Protein AF-A0A0D0CYK1-F1 (afdb_monomer_lite)

Organism: NCBI:txid930991

Radius of gyration: 15.21 Å; chains: 1; bounding box: 35×45×28 Å

Structure (mmCIF, N/CA/C/O backbone):
data_AF-A0A0D0CYK1-F1
#
_entry.id   AF-A0A0D0CYK1-F1
#
loop_
_atom_site.group_PDB
_atom_site.id
_atom_site.type_symbol
_atom_site.label_atom_id
_atom_site.label_alt_id
_atom_site.label_comp_id
_atom_site.label_asym_id
_atom_site.label_entity_id
_atom_site.label_seq_id
_atom_site.pdbx_PDB_ins_code
_atom_site.Cartn_x
_atom_site.Cartn_y
_atom_site.Cartn_z
_atom_site.occupancy
_atom_site.B_iso_or_equiv
_atom_site.auth_seq_id
_atom_site.auth_comp_id
_atom_site.auth_asym_id
_atom_site.auth_atom_id
_atom_site.pdbx_PDB_model_num
ATOM 1 N N . MET A 1 1 ? -25.911 34.204 6.596 1.00 42.41 1 MET A N 1
ATOM 2 C CA . MET A 1 1 ? -25.080 33.345 5.728 1.00 42.41 1 MET A CA 1
ATOM 3 C C . MET A 1 1 ? -23.767 33.108 6.454 1.00 42.41 1 MET A C 1
ATOM 5 O O . MET A 1 1 ? -22.940 34.006 6.504 1.00 42.41 1 MET A O 1
ATOM 9 N N . THR A 1 2 ? -23.640 31.978 7.147 1.00 38.66 2 THR A N 1
ATOM 10 C CA . THR A 1 2 ? -22.491 31.704 8.019 1.00 38.66 2 THR A CA 1
ATOM 11 C C . THR A 1 2 ? -21.338 31.196 7.164 1.00 38.66 2 THR A C 1
ATOM 13 O O . THR A 1 2 ? -21.351 30.056 6.709 1.00 38.66 2 THR A O 1
ATOM 16 N N . THR A 1 3 ? -20.355 32.050 6.903 1.00 48.69 3 THR A N 1
ATOM 17 C CA . THR A 1 3 ? -19.081 31.647 6.304 1.00 48.69 3 THR A CA 1
ATOM 18 C C . THR A 1 3 ? -18.325 30.777 7.302 1.00 48.69 3 THR A C 1
ATOM 20 O O . THR A 1 3 ? -17.650 31.281 8.196 1.00 48.69 3 THR A O 1
ATOM 23 N N . ILE A 1 4 ? -18.462 29.457 7.163 1.00 58.59 4 ILE A N 1
ATOM 24 C CA . ILE A 1 4 ? -17.584 28.479 7.806 1.00 58.59 4 ILE A CA 1
ATOM 25 C C . ILE A 1 4 ? -16.198 28.658 7.173 1.00 58.59 4 ILE A C 1
ATOM 27 O O . ILE A 1 4 ? -15.909 28.111 6.110 1.00 58.59 4 ILE A O 1
ATOM 31 N N . ILE A 1 5 ? -15.338 29.464 7.793 1.00 58.16 5 ILE A N 1
ATOM 32 C CA . ILE A 1 5 ? -13.914 29.482 7.460 1.00 58.16 5 ILE A CA 1
ATOM 33 C C . ILE A 1 5 ? -13.329 28.235 8.122 1.00 58.16 5 ILE A C 1
ATOM 35 O O . ILE A 1 5 ? -12.981 28.248 9.300 1.00 58.16 5 ILE A O 1
ATOM 39 N N . THR A 1 6 ? -13.273 27.121 7.391 1.00 56.44 6 THR A N 1
ATOM 40 C CA . THR A 1 6 ? -12.477 25.968 7.826 1.00 56.44 6 THR A CA 1
ATOM 41 C C . THR A 1 6 ? -11.035 26.427 8.048 1.00 56.44 6 THR A C 1
ATOM 43 O O . THR A 1 6 ? -10.480 27.082 7.157 1.00 56.44 6 THR A O 1
ATOM 46 N N . PRO A 1 7 ? -10.410 26.108 9.196 1.00 56.16 7 PRO A N 1
ATOM 47 C CA . PRO A 1 7 ? -9.026 26.473 9.444 1.00 56.16 7 PRO A CA 1
ATOM 48 C C . PRO A 1 7 ? -8.148 25.895 8.333 1.00 56.16 7 PRO A C 1
ATOM 50 O O . PRO A 1 7 ? -8.276 24.736 7.929 1.00 56.16 7 PRO A O 1
ATOM 53 N N . LYS A 1 8 ? -7.280 26.746 7.785 1.00 56.91 8 LYS A N 1
ATOM 54 C CA . LYS A 1 8 ? -6.299 26.378 6.768 1.00 56.91 8 LYS A CA 1
ATOM 55 C C . LYS A 1 8 ? -5.199 25.584 7.470 1.00 56.91 8 LYS A C 1
ATOM 57 O O . LYS A 1 8 ? -4.161 26.141 7.807 1.00 56.91 8 LYS A O 1
ATOM 62 N N . ASN A 1 9 ? -5.467 24.309 7.751 1.00 60.44 9 ASN A N 1
ATOM 63 C CA . ASN A 1 9 ? -4.505 23.412 8.388 1.00 60.44 9 ASN A CA 1
ATOM 64 C C . ASN A 1 9 ? -3.196 23.462 7.596 1.00 60.44 9 ASN A C 1
ATOM 66 O O . ASN A 1 9 ? -3.217 23.418 6.355 1.00 60.44 9 ASN A O 1
ATOM 70 N N . SER A 1 10 ? -2.077 23.580 8.307 1.00 69.50 10 SER A N 1
ATOM 71 C CA . SER A 1 10 ? -0.759 23.665 7.690 1.00 69.50 10 SER A CA 1
ATOM 72 C C . SER A 1 10 ? -0.505 22.438 6.811 1.00 69.50 10 SER A C 1
ATOM 74 O O . SER A 1 10 ? -1.110 21.370 6.978 1.00 69.50 10 SER A O 1
ATOM 76 N N . HIS A 1 11 ? 0.387 22.583 5.831 1.00 65.56 11 HIS A N 1
ATOM 77 C CA . HIS A 1 11 ? 0.677 21.502 4.894 1.00 65.56 11 HIS A CA 1
ATOM 78 C C . HIS A 1 11 ? 1.072 20.206 5.604 1.00 65.56 11 HIS A C 1
ATOM 80 O O . HIS A 1 11 ? 0.607 19.120 5.240 1.00 65.56 11 HIS A O 1
ATOM 86 N N . THR A 1 12 ? 1.870 20.349 6.650 1.00 72.25 12 THR A N 1
ATOM 87 C CA . THR A 1 12 ? 2.401 19.265 7.462 1.00 72.25 12 THR A CA 1
ATOM 88 C C . THR A 1 12 ? 1.295 18.508 8.193 1.00 72.25 12 THR A C 1
ATOM 90 O O . THR A 1 12 ? 1.262 17.282 8.147 1.00 72.25 12 THR A O 1
ATOM 93 N N . GLU A 1 13 ? 0.325 19.210 8.785 1.00 72.12 13 GLU A N 1
ATOM 94 C CA . GLU A 1 13 ? -0.794 18.582 9.506 1.00 72.12 13 GLU A CA 1
ATOM 95 C C . GLU A 1 13 ? -1.703 17.780 8.572 1.00 72.12 13 GLU A C 1
ATOM 97 O O . GLU A 1 13 ? -2.157 16.684 8.901 1.00 72.12 13 GLU A O 1
ATOM 102 N N . ARG A 1 14 ? -1.950 18.303 7.368 1.00 70.62 14 ARG A N 1
ATOM 103 C CA . ARG A 1 14 ? -2.761 17.613 6.354 1.00 70.62 14 ARG A CA 1
ATOM 104 C C . ARG A 1 14 ? -2.059 16.368 5.822 1.00 70.62 14 ARG A C 1
ATOM 106 O O . ARG A 1 14 ? -2.714 15.341 5.624 1.00 70.62 14 ARG A O 1
ATOM 113 N N . LYS A 1 15 ? -0.738 16.446 5.634 1.00 71.69 15 LYS A N 1
ATOM 114 C CA . LYS A 1 15 ? 0.101 15.301 5.263 1.00 71.69 15 LYS A CA 1
ATOM 115 C C . LYS A 1 15 ? 0.053 14.238 6.359 1.00 71.69 15 LYS A C 1
ATOM 117 O O . LYS A 1 15 ? -0.285 13.094 6.071 1.00 71.69 15 LYS A O 1
ATOM 122 N N . GLN A 1 16 ? 0.275 14.632 7.613 1.00 77.81 16 GLN A N 1
ATOM 123 C CA . GLN A 1 16 ? 0.238 13.723 8.756 1.00 77.81 16 GLN A CA 1
ATOM 124 C C . GLN A 1 16 ? -1.107 12.999 8.865 1.00 77.81 16 GLN A C 1
ATOM 126 O O . GLN A 1 16 ? -1.145 11.775 8.949 1.00 77.81 16 GLN A O 1
ATOM 131 N N . LYS A 1 17 ? -2.218 13.740 8.784 1.00 77.81 17 LYS A N 1
ATOM 132 C CA . LYS A 1 17 ? -3.566 13.162 8.851 1.00 77.81 17 LYS A CA 1
ATOM 133 C C . LYS A 1 17 ? -3.821 12.149 7.731 1.00 77.81 17 LYS A C 1
ATOM 135 O O . LYS A 1 17 ? -4.419 11.105 7.972 1.00 77.81 17 LYS A O 1
ATOM 140 N N . SER A 1 18 ? -3.350 12.440 6.520 1.00 74.12 18 SER A N 1
ATOM 141 C CA . SER A 1 18 ? -3.504 11.538 5.372 1.00 74.12 18 SER A CA 1
ATOM 142 C C . SER A 1 18 ? -2.716 10.240 5.562 1.00 74.12 18 SER A C 1
ATOM 144 O O . SER A 1 18 ? -3.255 9.163 5.317 1.00 74.12 18 SER A O 1
ATOM 146 N N . TYR A 1 19 ? -1.486 10.322 6.080 1.00 77.25 19 TYR A N 1
ATOM 147 C CA . TYR A 1 19 ? -0.696 9.136 6.422 1.00 77.25 19 TYR A CA 1
ATOM 148 C C . TYR A 1 19 ? -1.335 8.310 7.541 1.00 77.25 19 TYR A C 1
ATOM 150 O O . TYR A 1 19 ? -1.413 7.090 7.419 1.00 77.25 19 TYR A O 1
ATOM 158 N N . THR A 1 20 ? -1.851 8.950 8.594 1.00 81.81 20 THR A N 1
ATOM 159 C CA . THR A 1 20 ? -2.578 8.249 9.664 1.00 81.81 20 THR A CA 1
ATOM 160 C C . THR A 1 20 ? -3.790 7.495 9.119 1.00 81.81 20 THR A C 1
ATOM 162 O O . THR A 1 20 ? -3.999 6.339 9.476 1.00 81.81 20 THR A O 1
ATOM 165 N N . ASN A 1 21 ? -4.557 8.098 8.208 1.00 80.75 21 ASN A N 1
ATOM 166 C CA . ASN A 1 21 ? -5.697 7.424 7.587 1.00 80.75 21 ASN A CA 1
ATOM 167 C C . ASN A 1 21 ? -5.269 6.193 6.777 1.00 80.75 21 ASN A C 1
ATOM 169 O O . ASN A 1 21 ? -5.894 5.144 6.899 1.00 80.75 21 ASN A O 1
ATOM 173 N N . LEU A 1 22 ? -4.189 6.298 5.998 1.00 78.44 22 LEU A N 1
ATOM 174 C CA . LEU A 1 22 ? -3.658 5.167 5.236 1.00 78.44 22 LEU A CA 1
ATOM 175 C C . LEU A 1 22 ? -3.210 4.020 6.152 1.00 78.44 22 LEU A C 1
ATOM 177 O O . LEU A 1 22 ? -3.522 2.863 5.879 1.00 78.44 22 LEU A O 1
ATOM 181 N N . VAL A 1 23 ? -2.521 4.328 7.255 1.00 84.62 23 VAL A N 1
ATOM 182 C CA . VAL A 1 23 ? -2.112 3.325 8.253 1.00 84.62 23 VAL A CA 1
ATOM 183 C C . VAL A 1 23 ? -3.331 2.646 8.873 1.00 84.62 23 VAL A C 1
ATOM 185 O O . VAL A 1 23 ? -3.401 1.419 8.876 1.00 84.62 23 VAL A O 1
ATOM 188 N N . ASN A 1 24 ? -4.329 3.420 9.301 1.00 82.94 24 ASN A N 1
ATOM 189 C CA . ASN A 1 24 ? -5.558 2.873 9.873 1.00 82.94 24 ASN A CA 1
ATOM 190 C C . ASN A 1 24 ? -6.280 1.946 8.883 1.00 82.94 24 ASN A C 1
ATOM 192 O O . ASN A 1 24 ? -6.712 0.858 9.257 1.00 82.94 24 ASN A O 1
ATOM 196 N N . SER A 1 25 ? -6.369 2.330 7.607 1.00 79.12 25 SER A N 1
ATOM 197 C CA . SER A 1 25 ? -6.972 1.485 6.572 1.00 79.12 25 SER A CA 1
ATOM 198 C C . SER A 1 25 ? -6.185 0.205 6.321 1.00 79.12 25 SER A C 1
ATOM 200 O O . SER A 1 25 ? -6.800 -0.847 6.162 1.00 79.12 25 SER A O 1
ATOM 202 N N . ARG A 1 26 ? -4.846 0.256 6.335 1.00 83.81 26 ARG A N 1
ATOM 203 C CA . ARG A 1 26 ? -4.004 -0.949 6.250 1.00 83.81 26 ARG A CA 1
ATOM 204 C C . ARG A 1 26 ? -4.287 -1.886 7.422 1.00 83.81 26 ARG A C 1
ATOM 206 O O . ARG A 1 26 ? -4.492 -3.074 7.207 1.00 83.81 26 ARG A O 1
ATOM 213 N N . GLU A 1 27 ? -4.341 -1.370 8.649 1.00 83.75 27 GLU A N 1
ATOM 214 C CA . GLU A 1 27 ? -4.626 -2.181 9.838 1.00 83.75 27 GLU A CA 1
ATOM 215 C C . GLU A 1 27 ? -6.011 -2.828 9.795 1.00 83.75 27 GLU A C 1
ATOM 217 O O . GLU A 1 27 ? -6.156 -4.011 10.105 1.00 83.75 27 GLU A O 1
ATOM 222 N N . VAL A 1 28 ? -7.030 -2.061 9.407 1.00 80.56 28 VAL A N 1
ATOM 223 C CA . VAL A 1 28 ? -8.400 -2.559 9.258 1.00 80.56 28 VAL A CA 1
ATOM 224 C C . VAL A 1 28 ? -8.455 -3.634 8.174 1.00 80.56 28 VAL A C 1
ATOM 226 O O . VAL A 1 28 ? -9.004 -4.710 8.408 1.00 80.56 28 VAL A O 1
ATOM 229 N N . ALA A 1 29 ? -7.830 -3.397 7.020 1.00 79.81 29 ALA A N 1
ATOM 230 C CA . ALA A 1 29 ? -7.816 -4.352 5.922 1.00 79.81 29 ALA A CA 1
ATOM 231 C C . ALA A 1 29 ? -7.097 -5.651 6.282 1.00 79.81 29 ALA A C 1
ATOM 233 O O . ALA A 1 29 ? -7.631 -6.700 5.941 1.00 79.81 29 ALA A O 1
ATOM 234 N N . THR A 1 30 ? -5.969 -5.594 7.004 1.00 80.38 30 THR A N 1
ATOM 235 C CA . THR A 1 30 ? -5.226 -6.769 7.509 1.00 80.38 30 THR A CA 1
ATOM 236 C C . THR A 1 30 ? -6.041 -7.590 8.511 1.00 80.38 30 THR A C 1
ATOM 238 O O . THR A 1 30 ? -5.888 -8.806 8.593 1.00 80.38 30 THR A O 1
ATOM 241 N N . LYS A 1 31 ? -6.905 -6.938 9.300 1.00 76.31 31 LYS A N 1
ATOM 242 C CA . LYS A 1 31 ? -7.774 -7.615 10.277 1.00 76.31 31 LYS A CA 1
ATOM 243 C C . LYS A 1 31 ? -8.995 -8.267 9.625 1.00 76.31 31 LYS A C 1
ATOM 245 O O . LYS A 1 31 ? -9.450 -9.300 10.103 1.00 76.31 31 LYS A O 1
ATOM 250 N N . ILE A 1 32 ? -9.542 -7.653 8.575 1.00 73.69 32 ILE A N 1
ATOM 251 C CA . ILE A 1 32 ? -10.797 -8.084 7.934 1.00 73.69 32 ILE A CA 1
ATOM 252 C C . ILE A 1 32 ? -10.549 -9.082 6.798 1.00 73.69 32 ILE A C 1
ATOM 254 O O . ILE A 1 32 ? -11.328 -10.006 6.584 1.00 73.69 32 ILE A O 1
ATOM 258 N N . SER A 1 33 ? -9.461 -8.899 6.065 1.00 64.81 33 SER A N 1
ATOM 259 C CA . SER A 1 33 ? -9.021 -9.764 4.975 1.00 64.81 33 SER A CA 1
ATOM 260 C C . SER A 1 33 ? -7.546 -10.064 5.207 1.00 64.81 33 SER A C 1
ATOM 262 O O . SER A 1 33 ? -6.868 -9.272 5.845 1.00 64.81 33 SER A O 1
ATOM 264 N N . SER A 1 34 ? -6.988 -11.162 4.709 1.00 73.75 34 SER A N 1
ATOM 265 C CA . SER A 1 34 ? -5.539 -11.431 4.820 1.00 73.75 34 SER A CA 1
ATOM 266 C C . SER A 1 34 ? -4.682 -10.484 3.951 1.00 73.75 34 SER A C 1
ATOM 268 O O . SER A 1 34 ? -3.744 -10.906 3.278 1.00 73.75 34 SER A O 1
ATOM 270 N N . TYR A 1 35 ? -5.039 -9.200 3.919 1.00 80.06 35 TYR A N 1
ATOM 271 C CA . TYR A 1 35 ? -4.366 -8.116 3.243 1.00 80.06 35 TYR A CA 1
ATOM 272 C C . TYR A 1 35 ? -2.925 -7.993 3.734 1.00 80.06 35 TYR A C 1
ATOM 274 O O . TYR A 1 35 ? -2.652 -7.969 4.932 1.00 80.06 35 TYR A O 1
ATOM 282 N N . SER A 1 36 ? -2.004 -7.871 2.781 1.00 83.62 36 SER A N 1
ATOM 283 C CA . SER A 1 36 ? -0.607 -7.542 3.037 1.00 83.62 36 SER A CA 1
ATOM 284 C C . SER A 1 36 ? -0.241 -6.313 2.216 1.00 83.62 36 SER A C 1
ATOM 286 O O . SER A 1 36 ? -0.294 -6.333 0.981 1.00 83.62 36 SER A O 1
ATOM 288 N N . SER A 1 37 ? 0.140 -5.242 2.916 1.00 82.12 37 SER A N 1
ATOM 289 C CA . SER A 1 37 ? 0.643 -4.012 2.295 1.00 82.12 37 SER A CA 1
ATOM 290 C C . SER A 1 37 ? 1.873 -4.303 1.437 1.00 82.12 37 SER A C 1
ATOM 292 O O . SER A 1 37 ? 1.964 -3.834 0.307 1.00 82.12 37 SER A O 1
ATOM 294 N N . GLU A 1 38 ? 2.778 -5.159 1.914 1.00 86.81 38 GLU A N 1
ATOM 295 C CA . GLU A 1 38 ? 3.990 -5.532 1.185 1.00 86.81 38 GLU A CA 1
ATOM 296 C C . GLU A 1 38 ? 3.671 -6.232 -0.142 1.00 86.81 38 GLU A C 1
ATOM 298 O O . GLU A 1 38 ? 4.157 -5.815 -1.196 1.00 86.81 38 GLU A O 1
ATOM 303 N N . ASN A 1 39 ? 2.784 -7.231 -0.119 1.00 86.62 39 ASN A N 1
ATOM 304 C CA . ASN A 1 39 ? 2.384 -7.952 -1.330 1.00 86.62 39 ASN A CA 1
ATOM 305 C C . ASN A 1 39 ? 1.669 -7.031 -2.325 1.00 86.62 39 ASN A C 1
ATOM 307 O O . ASN A 1 39 ? 1.915 -7.099 -3.528 1.00 86.62 39 ASN A O 1
ATOM 311 N N . THR A 1 40 ? 0.816 -6.143 -1.818 1.00 86.31 40 THR A N 1
ATOM 312 C CA . THR A 1 40 ? 0.056 -5.187 -2.633 1.00 86.31 40 THR A CA 1
ATOM 313 C C . THR A 1 40 ? 0.987 -4.171 -3.295 1.00 86.31 40 THR A C 1
ATOM 315 O O . THR A 1 40 ? 0.924 -3.955 -4.506 1.00 86.31 40 THR A O 1
ATOM 318 N N . ARG A 1 41 ? 1.931 -3.605 -2.536 1.00 87.81 41 ARG A N 1
ATOM 319 C CA . ARG A 1 41 ? 2.946 -2.682 -3.061 1.00 87.81 41 ARG A CA 1
ATOM 320 C C . ARG A 1 41 ? 3.855 -3.358 -4.078 1.00 87.81 41 ARG A C 1
ATOM 322 O O . ARG A 1 41 ? 4.160 -2.753 -5.101 1.00 87.81 41 ARG A O 1
ATOM 329 N N . LYS A 1 42 ? 4.244 -4.614 -3.844 1.00 88.62 42 LYS A N 1
ATOM 330 C CA . LYS A 1 42 ? 5.019 -5.401 -4.810 1.00 88.62 42 LYS A CA 1
ATOM 331 C C . LYS A 1 42 ? 4.244 -5.604 -6.112 1.00 88.62 42 LYS A C 1
ATOM 333 O O . LYS A 1 42 ? 4.784 -5.336 -7.180 1.00 88.62 42 LYS A O 1
ATOM 338 N N . ALA A 1 43 ? 2.963 -5.962 -6.029 1.00 87.25 43 ALA A N 1
ATOM 339 C CA . ALA A 1 43 ? 2.106 -6.103 -7.204 1.00 87.25 43 ALA A CA 1
ATOM 340 C C . ALA A 1 43 ? 1.978 -4.791 -8.003 1.00 87.25 43 ALA A C 1
ATOM 342 O O . ALA A 1 43 ? 1.989 -4.819 -9.236 1.00 87.25 43 ALA A O 1
ATOM 343 N N . PHE A 1 44 ? 1.903 -3.636 -7.330 1.00 85.50 44 PHE A N 1
ATOM 344 C CA . PHE A 1 44 ? 1.900 -2.329 -7.998 1.00 85.50 44 PHE A CA 1
ATOM 345 C C . PHE A 1 44 ? 3.237 -1.988 -8.647 1.00 85.50 44 PHE A C 1
ATOM 347 O O . PHE A 1 44 ? 3.248 -1.517 -9.785 1.00 85.50 44 PHE A O 1
ATOM 354 N N . THR A 1 45 ? 4.352 -2.260 -7.973 1.00 87.19 45 THR A N 1
ATOM 355 C CA . THR A 1 45 ? 5.689 -2.098 -8.551 1.00 87.19 45 THR A CA 1
ATOM 356 C C . THR A 1 45 ? 5.852 -2.964 -9.795 1.00 87.19 45 THR A C 1
ATOM 358 O O . THR A 1 45 ? 6.228 -2.448 -10.844 1.00 87.19 45 THR A O 1
ATOM 361 N N . ASP A 1 46 ? 5.469 -4.238 -9.731 1.00 87.62 46 ASP A N 1
ATOM 362 C CA . ASP A 1 46 ? 5.546 -5.164 -10.863 1.00 87.62 46 ASP A CA 1
ATOM 363 C C . ASP A 1 46 ? 4.622 -4.736 -12.014 1.00 87.62 46 ASP A C 1
ATOM 365 O O . ASP A 1 46 ? 4.964 -4.864 -13.191 1.00 87.62 46 ASP A O 1
ATOM 369 N N . ALA A 1 47 ? 3.435 -4.203 -11.710 1.00 85.50 47 ALA A N 1
ATOM 370 C CA . ALA A 1 47 ? 2.539 -3.649 -12.721 1.00 85.50 47 ALA A CA 1
ATOM 371 C C . ALA A 1 47 ? 3.117 -2.385 -13.378 1.00 85.50 47 ALA A C 1
ATOM 373 O O . ALA A 1 47 ? 2.996 -2.225 -14.594 1.00 85.50 47 ALA A O 1
ATOM 374 N N . CYS A 1 48 ? 3.750 -1.507 -12.599 1.00 85.25 48 CYS A N 1
ATOM 375 C CA . CYS A 1 48 ? 4.377 -0.288 -13.098 1.00 85.25 48 CYS A CA 1
ATOM 376 C C . CYS A 1 48 ? 5.607 -0.606 -13.956 1.00 85.25 48 CYS A C 1
ATOM 378 O O . CYS A 1 48 ? 5.712 -0.106 -15.072 1.00 85.25 48 CYS A O 1
ATOM 380 N N . LEU A 1 49 ? 6.461 -1.532 -13.514 1.00 86.06 49 LEU A N 1
ATOM 381 C CA . LEU A 1 49 ? 7.604 -2.016 -14.286 1.00 86.06 49 LEU A CA 1
ATOM 382 C C . LEU A 1 49 ? 7.165 -2.626 -15.619 1.00 86.06 49 LEU A C 1
ATOM 384 O O . LEU A 1 49 ? 7.699 -2.264 -16.662 1.00 86.06 49 LEU A O 1
ATOM 388 N N . ARG A 1 50 ? 6.135 -3.482 -15.620 1.00 85.12 50 ARG A N 1
ATOM 389 C CA . ARG A 1 50 ? 5.628 -4.092 -16.861 1.00 85.12 50 ARG A CA 1
ATOM 390 C C . ARG A 1 50 ? 5.049 -3.087 -17.856 1.00 85.12 50 ARG A C 1
ATOM 392 O O . ARG A 1 50 ? 5.090 -3.346 -19.052 1.00 85.12 50 ARG A O 1
ATOM 399 N N . ARG A 1 51 ? 4.454 -1.989 -17.380 1.00 82.00 51 ARG A N 1
ATOM 400 C CA . ARG A 1 51 ? 3.737 -1.021 -18.233 1.00 82.00 51 ARG A CA 1
ATOM 401 C C . ARG A 1 51 ? 4.584 0.178 -18.638 1.00 82.00 51 ARG A C 1
ATOM 403 O O . ARG A 1 51 ? 4.445 0.670 -19.750 1.00 82.00 51 ARG A O 1
ATOM 410 N N . CYS A 1 52 ? 5.422 0.652 -17.728 1.00 79.50 52 CYS A N 1
ATOM 411 C CA . CYS A 1 52 ? 6.148 1.910 -17.855 1.00 79.50 52 CYS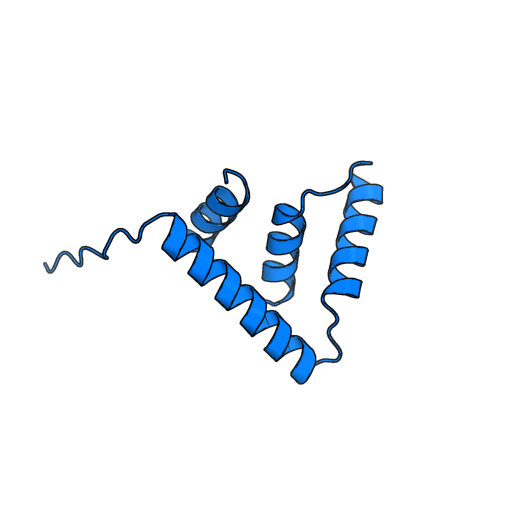 A CA 1
ATOM 412 C C . CYS A 1 52 ? 7.667 1.709 -17.908 1.00 79.50 52 CYS A C 1
ATOM 414 O O . CYS A 1 52 ? 8.384 2.691 -18.079 1.00 79.50 52 CYS A O 1
ATOM 416 N N . ASN A 1 53 ? 8.156 0.474 -17.722 1.00 81.88 53 ASN A N 1
ATOM 417 C CA . ASN A 1 53 ? 9.578 0.118 -17.633 1.00 81.88 53 ASN A CA 1
ATOM 418 C C . ASN A 1 53 ? 10.371 0.954 -16.609 1.00 81.88 53 ASN A C 1
ATOM 420 O O . ASN A 1 53 ? 11.582 1.109 -16.725 1.00 81.88 53 ASN A O 1
ATOM 424 N N . ASN A 1 54 ? 9.674 1.502 -15.610 1.00 80.31 54 ASN A N 1
ATOM 425 C CA . ASN A 1 54 ? 10.212 2.391 -14.590 1.00 80.31 54 ASN A CA 1
ATOM 426 C C . ASN A 1 54 ? 9.687 1.980 -13.217 1.00 80.31 54 ASN A C 1
ATOM 428 O O . ASN A 1 54 ? 8.570 1.469 -13.093 1.00 80.31 54 ASN A O 1
ATOM 432 N N . GLN A 1 55 ? 10.496 2.215 -12.185 1.00 82.19 55 GLN A N 1
ATOM 433 C CA . GLN A 1 55 ? 10.059 2.004 -10.811 1.00 82.19 55 GLN A CA 1
ATOM 434 C C . GLN A 1 55 ? 9.170 3.170 -10.358 1.00 82.19 55 GLN A C 1
ATOM 436 O O . GLN A 1 55 ? 9.533 4.329 -10.575 1.00 82.19 55 GLN A O 1
ATOM 441 N N . PRO A 1 56 ? 8.024 2.888 -9.721 1.00 82.88 56 PRO A N 1
ATOM 442 C CA . PRO A 1 56 ? 7.175 3.928 -9.168 1.00 82.88 56 PRO A CA 1
ATOM 443 C C . PRO A 1 56 ? 7.836 4.559 -7.941 1.00 82.88 56 PRO A C 1
ATOM 445 O O . PRO A 1 56 ? 8.470 3.882 -7.128 1.00 82.88 56 PRO A O 1
ATOM 448 N N . HIS A 1 57 ? 7.637 5.861 -7.765 1.00 82.44 57 HIS A N 1
ATOM 449 C CA . HIS A 1 57 ? 8.043 6.546 -6.546 1.00 82.44 57 HIS A CA 1
ATOM 450 C C . HIS A 1 57 ? 7.209 6.066 -5.343 1.00 82.44 57 HIS A C 1
ATOM 452 O O . HIS A 1 57 ? 6.038 5.704 -5.503 1.00 82.44 57 HIS A O 1
ATOM 458 N N . PRO A 1 58 ? 7.750 6.129 -4.111 1.00 81.44 58 PRO A N 1
ATOM 459 C CA . PRO A 1 58 ? 7.041 5.683 -2.910 1.00 81.44 58 PRO A CA 1
ATOM 460 C C . PRO A 1 58 ? 5.656 6.316 -2.725 1.00 81.44 58 PRO A C 1
ATOM 462 O O . PRO A 1 58 ? 4.715 5.621 -2.346 1.00 81.44 58 PRO A O 1
ATOM 465 N N . TRP A 1 59 ? 5.507 7.601 -3.066 1.00 78.19 59 TRP A N 1
ATOM 466 C CA . TRP A 1 59 ? 4.235 8.318 -2.965 1.00 78.19 59 TRP A CA 1
ATOM 467 C C . TRP A 1 59 ? 3.175 7.809 -3.955 1.00 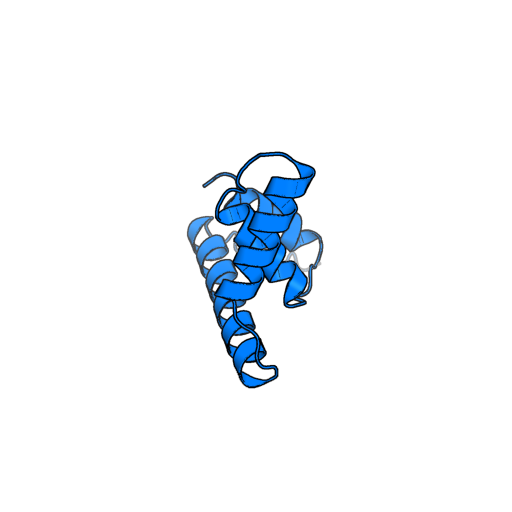78.19 59 TRP A C 1
ATOM 469 O O . TRP A 1 59 ? 1.983 7.838 -3.655 1.00 78.19 59 TRP A O 1
ATOM 479 N N . GLN A 1 60 ? 3.595 7.306 -5.123 1.00 81.44 60 GLN A N 1
ATOM 480 C CA . GLN A 1 60 ? 2.692 6.727 -6.123 1.00 81.44 60 GLN A CA 1
ATOM 481 C C . GLN A 1 60 ? 2.146 5.386 -5.638 1.00 81.44 60 GLN A C 1
ATOM 483 O O . GLN A 1 60 ? 0.969 5.090 -5.839 1.00 81.44 60 GLN A O 1
ATOM 488 N N . LEU A 1 61 ?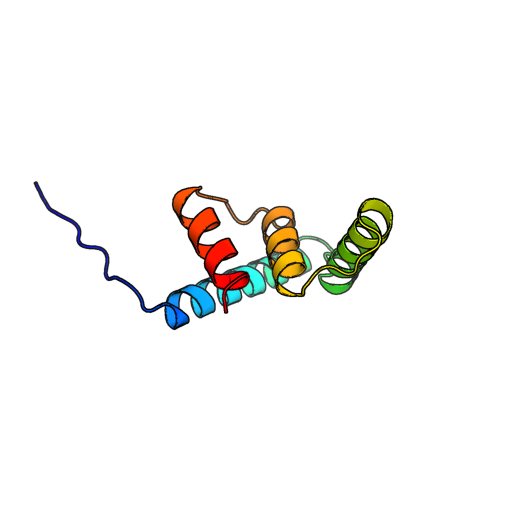 2.988 4.603 -4.958 1.00 84.69 61 LEU A N 1
ATOM 489 C CA . LEU A 1 61 ? 2.578 3.359 -4.312 1.00 84.69 61 LEU A CA 1
ATOM 490 C C . LEU A 1 61 ? 1.602 3.626 -3.162 1.00 84.69 61 LEU A C 1
ATOM 492 O O . LEU A 1 61 ? 0.582 2.951 -3.079 1.00 84.69 61 LEU A O 1
ATOM 496 N N . ASP A 1 62 ? 1.874 4.629 -2.322 1.00 82.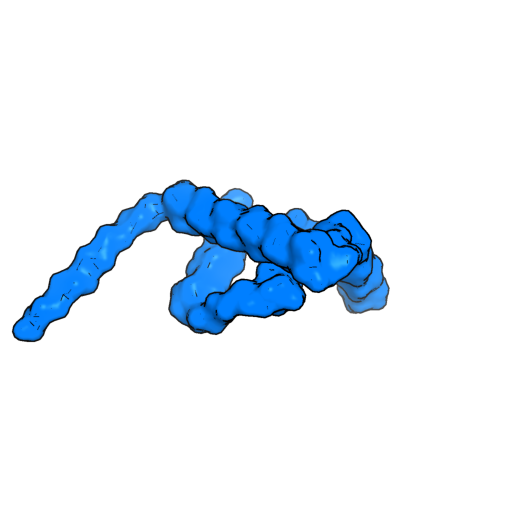50 62 ASP A N 1
ATOM 497 C CA . ASP A 1 62 ? 0.971 5.024 -1.232 1.00 82.50 62 ASP A CA 1
ATOM 498 C C . ASP A 1 62 ? -0.396 5.483 -1.763 1.00 82.50 62 ASP A C 1
ATOM 500 O O . ASP A 1 62 ? -1.433 5.104 -1.217 1.00 82.50 62 ASP A O 1
ATOM 504 N N . ALA A 1 63 ? -0.413 6.248 -2.858 1.00 79.88 63 ALA A N 1
ATOM 505 C CA . ALA A 1 63 ? -1.652 6.666 -3.504 1.00 79.88 63 ALA A CA 1
ATOM 506 C C . ALA A 1 63 ? -2.427 5.473 -4.088 1.00 79.88 63 ALA A C 1
ATOM 508 O O . ALA A 1 63 ? -3.618 5.331 -3.818 1.00 79.88 63 ALA A O 1
ATOM 509 N N . ALA A 1 64 ? -1.764 4.592 -4.846 1.00 82.12 64 ALA A N 1
ATOM 510 C CA . ALA A 1 64 ? -2.383 3.395 -5.422 1.00 82.12 64 ALA A CA 1
ATOM 511 C C . ALA A 1 64 ? -2.975 2.471 -4.345 1.00 82.12 64 ALA A C 1
ATOM 513 O O . ALA A 1 64 ? -4.069 1.932 -4.504 1.00 82.12 64 ALA A O 1
ATOM 514 N N . GLU A 1 65 ? -2.275 2.331 -3.223 1.00 83.56 65 GLU A N 1
ATOM 515 C CA . GLU A 1 65 ? -2.724 1.539 -2.085 1.00 83.56 65 GLU A CA 1
ATOM 516 C C . GLU A 1 65 ? -3.927 2.164 -1.376 1.00 83.56 65 GLU A C 1
ATOM 518 O O . GLU A 1 65 ? -4.861 1.448 -1.021 1.00 83.56 65 GLU A O 1
ATOM 523 N N . ALA A 1 66 ? -3.962 3.492 -1.238 1.00 81.19 66 ALA A N 1
ATOM 524 C CA . ALA A 1 66 ? -5.125 4.186 -0.695 1.00 81.19 66 ALA A CA 1
ATOM 525 C C . ALA A 1 66 ? -6.389 3.934 -1.538 1.00 81.19 66 ALA A C 1
ATOM 527 O O . ALA A 1 66 ? -7.446 3.635 -0.981 1.00 81.19 66 ALA A O 1
ATOM 528 N N . PHE A 1 67 ? -6.271 3.977 -2.871 1.00 78.94 67 PHE A N 1
ATOM 529 C CA . PHE A 1 67 ? -7.376 3.635 -3.773 1.00 78.94 67 PHE A CA 1
ATOM 530 C C . PHE A 1 67 ? -7.818 2.180 -3.627 1.00 78.94 67 PHE A C 1
ATOM 532 O O . PHE A 1 67 ? -9.013 1.900 -3.567 1.00 78.94 67 PHE A O 1
ATOM 539 N N . TYR A 1 68 ? -6.862 1.253 -3.558 1.00 81.31 68 TYR A N 1
ATOM 540 C CA . TYR A 1 68 ? -7.148 -0.173 -3.419 1.00 81.31 68 TYR A CA 1
ATOM 541 C C . TYR A 1 68 ? -7.878 -0.504 -2.111 1.00 81.31 68 TYR A C 1
ATOM 543 O O . TYR A 1 68 ? -8.781 -1.334 -2.098 1.00 81.31 68 TYR A O 1
ATOM 551 N N . LEU A 1 69 ? -7.529 0.187 -1.025 1.00 78.88 69 LEU A N 1
ATOM 552 C CA . LEU A 1 69 ? -8.168 0.051 0.285 1.00 78.88 69 LEU A CA 1
ATOM 553 C C . LEU A 1 69 ? -9.543 0.732 0.379 1.00 78.88 69 LEU A C 1
ATOM 555 O O . LEU A 1 69 ? -10.152 0.721 1.448 1.00 78.88 69 LEU A O 1
ATOM 559 N N . GLY A 1 70 ? -10.033 1.331 -0.711 1.00 73.12 70 GLY A N 1
ATOM 560 C CA . GLY A 1 70 ? -11.341 1.978 -0.745 1.00 73.12 70 GLY A CA 1
ATOM 561 C C . GLY A 1 70 ? -11.427 3.216 0.147 1.00 73.12 70 GLY A C 1
ATOM 562 O O . GLY A 1 70 ? -12.515 3.560 0.601 1.00 73.12 70 GLY A O 1
ATOM 563 N N . LEU A 1 71 ? -10.296 3.881 0.429 1.00 72.19 71 LEU A N 1
ATOM 564 C CA . LEU A 1 71 ? -10.317 5.170 1.118 1.00 72.19 71 LEU A CA 1
ATOM 565 C C . LEU A 1 71 ? -11.089 6.166 0.251 1.00 72.19 71 LEU A C 1
ATOM 567 O O . LEU A 1 71 ? -10.647 6.524 -0.840 1.00 72.19 71 LEU A O 1
ATOM 571 N N . ASP A 1 72 ? -12.265 6.565 0.741 1.00 54.72 72 ASP A N 1
ATOM 572 C CA . ASP A 1 72 ? -13.266 7.280 -0.041 1.00 54.72 72 ASP A CA 1
ATOM 573 C C . ASP A 1 72 ? -12.707 8.599 -0.589 1.00 54.72 72 ASP A C 1
ATOM 575 O O . ASP A 1 72 ? -12.304 9.524 0.130 1.00 54.72 72 ASP A O 1
ATOM 579 N N . CYS A 1 73 ? -12.635 8.642 -1.911 1.00 55.84 73 CYS A N 1
ATOM 580 C CA . CYS A 1 73 ? -11.970 9.658 -2.701 1.00 55.84 73 CYS A CA 1
ATOM 581 C C . CYS A 1 73 ? -12.919 10.826 -2.944 1.00 55.84 73 CYS A C 1
ATOM 583 O O . CYS A 1 73 ? -13.308 11.094 -4.079 1.00 55.84 73 CYS A O 1
ATOM 585 N N . ASN A 1 74 ? -13.295 11.557 -1.895 1.00 43.34 74 ASN A N 1
ATOM 586 C CA . ASN A 1 74 ? -13.959 12.837 -2.111 1.00 43.34 74 ASN A CA 1
ATOM 587 C C . ASN A 1 74 ? -12.996 13.735 -2.906 1.00 43.34 74 ASN A C 1
ATOM 589 O O . ASN A 1 74 ? -11.939 14.125 -2.409 1.00 43.34 74 ASN A O 1
ATOM 593 N N . LEU A 1 75 ? -13.346 14.018 -4.166 1.00 43.72 75 LEU A N 1
ATOM 594 C CA . LEU A 1 75 ? -12.523 14.673 -5.197 1.00 43.72 75 LEU A CA 1
ATOM 595 C C . LEU A 1 75 ? -11.865 15.996 -4.750 1.00 43.72 75 LEU A C 1
ATOM 597 O O . LEU A 1 75 ? -10.825 16.375 -5.284 1.00 43.72 75 LEU A O 1
ATOM 601 N N . GLN A 1 76 ? -12.397 16.661 -3.721 1.00 42.34 76 GLN A N 1
ATOM 602 C CA . GLN A 1 76 ? -11.782 17.838 -3.089 1.00 42.34 76 GLN A CA 1
ATOM 603 C C . GLN A 1 76 ? -10.555 17.523 -2.213 1.00 42.34 76 GLN A C 1
ATOM 605 O O . GLN A 1 76 ? -9.652 18.350 -2.091 1.00 42.34 76 GLN A O 1
ATOM 610 N N . GLY A 1 77 ? -10.496 16.336 -1.611 1.00 42.25 77 GLY A N 1
ATOM 611 C CA . GLY A 1 77 ? -9.355 15.864 -0.827 1.00 42.25 77 GLY A CA 1
ATOM 612 C C . GLY A 1 77 ? -8.273 15.204 -1.680 1.00 42.25 77 GLY A C 1
ATOM 613 O O . GLY A 1 77 ? -7.097 15.305 -1.342 1.00 42.25 77 GLY A O 1
ATOM 614 N N . LEU A 1 78 ? -8.646 14.574 -2.798 1.00 44.31 78 LEU A N 1
ATOM 615 C CA . LEU A 1 78 ? -7.747 13.726 -3.580 1.00 44.31 78 LEU A CA 1
ATOM 616 C C . LEU A 1 78 ? -6.741 14.510 -4.434 1.00 44.31 78 LEU A C 1
ATOM 618 O O . LEU A 1 78 ? -5.550 14.206 -4.401 1.00 44.31 78 LEU A O 1
ATOM 622 N N . VAL A 1 79 ? -7.183 15.573 -5.117 1.00 45.97 79 VAL A 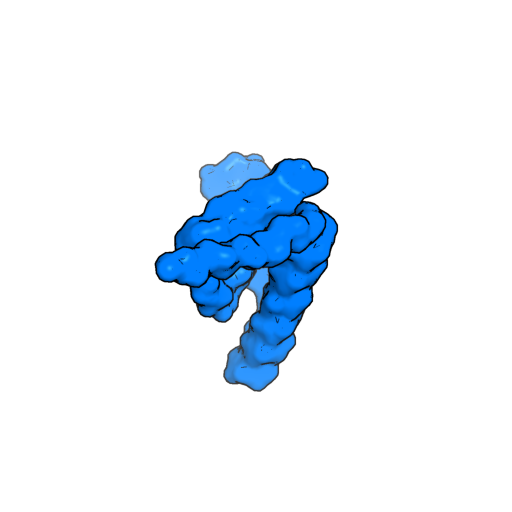N 1
ATOM 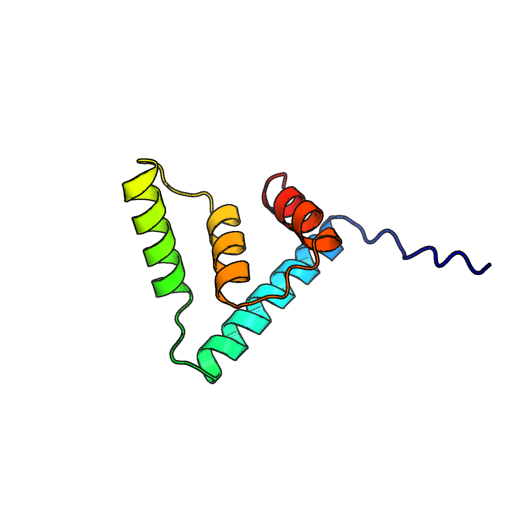623 C CA . VAL A 1 79 ? -6.263 16.470 -5.840 1.00 45.97 79 VAL A CA 1
ATOM 624 C C . VAL A 1 79 ? -5.284 17.106 -4.857 1.00 45.97 79 VAL A C 1
ATOM 626 O O . VAL A 1 79 ? -4.103 17.206 -5.152 1.00 45.97 79 VAL A O 1
ATOM 629 N N . PHE A 1 80 ? -5.744 17.447 -3.650 1.00 43.25 80 PHE A N 1
ATOM 630 C CA . PHE A 1 80 ? -4.904 18.062 -2.626 1.00 43.25 80 PHE A CA 1
ATOM 631 C C . PHE A 1 80 ? -3.939 17.083 -1.946 1.00 43.25 80 PHE A C 1
ATOM 633 O O . PHE A 1 80 ? -2.823 17.477 -1.625 1.00 43.25 80 PHE A O 1
ATOM 640 N N . SER A 1 81 ? -4.348 15.832 -1.717 1.00 45.59 81 SER A N 1
ATOM 641 C CA . SER A 1 81 ? -3.522 14.837 -1.027 1.00 45.59 81 SER A CA 1
ATOM 642 C C . SER A 1 81 ? -2.492 14.200 -1.962 1.00 45.59 81 SER A C 1
ATOM 644 O O . SER A 1 81 ? -1.333 14.096 -1.575 1.00 45.59 81 SER A O 1
ATOM 646 N N . LEU A 1 82 ? -2.842 13.899 -3.224 1.00 48.56 82 LEU A N 1
ATOM 647 C CA . LEU A 1 82 ? -1.849 13.472 -4.221 1.00 48.56 82 LEU A CA 1
ATOM 648 C C . LEU A 1 82 ? -0.873 14.596 -4.595 1.00 48.56 82 LEU A C 1
ATOM 650 O O . LEU A 1 82 ? 0.314 14.312 -4.715 1.00 48.56 82 LEU A O 1
ATOM 654 N N . TYR A 1 83 ? -1.314 15.861 -4.707 1.00 50.28 83 TYR A N 1
ATOM 655 C CA . TYR A 1 83 ? -0.373 16.982 -4.881 1.00 50.28 83 TYR A CA 1
ATOM 656 C C . TYR A 1 83 ? 0.621 17.065 -3.719 1.00 50.28 83 TYR A C 1
ATOM 658 O O . TYR A 1 83 ? 1.802 17.301 -3.933 1.00 50.28 83 TYR A O 1
ATOM 666 N N . PHE A 1 84 ? 0.154 16.861 -2.487 1.00 46.72 84 PHE A N 1
ATOM 667 C CA . PHE A 1 84 ? 0.975 16.999 -1.281 1.00 46.72 84 PHE A CA 1
ATOM 668 C C . PHE A 1 84 ? 1.874 15.785 -1.011 1.00 46.72 84 PHE A C 1
ATOM 670 O O . PHE A 1 84 ? 2.878 15.911 -0.312 1.00 46.72 84 PHE A O 1
ATOM 677 N N . LEU A 1 85 ? 1.523 14.619 -1.553 1.00 48.38 85 LEU A N 1
ATOM 678 C CA . LEU A 1 85 ? 2.376 13.433 -1.597 1.00 48.38 85 LEU A CA 1
ATOM 679 C C . LEU A 1 85 ? 3.428 13.526 -2.718 1.00 48.38 85 LEU A C 1
ATOM 681 O O . LEU A 1 85 ? 4.522 13.002 -2.542 1.00 48.38 85 LEU A O 1
ATOM 685 N N . ALA A 1 86 ? 3.122 14.210 -3.827 1.00 51.00 86 ALA A N 1
ATOM 686 C CA . ALA A 1 86 ? 4.010 14.352 -4.985 1.00 51.00 86 ALA A CA 1
ATOM 687 C C . ALA A 1 86 ? 4.975 15.558 -4.931 1.00 51.00 86 ALA A C 1
ATOM 689 O O . ALA A 1 86 ? 6.024 15.499 -5.564 1.00 51.00 86 ALA A O 1
ATOM 690 N N . PHE A 1 87 ? 4.639 16.640 -4.213 1.00 46.56 87 PHE A N 1
ATOM 691 C CA . PHE A 1 87 ? 5.441 17.880 -4.126 1.00 46.56 87 PHE A CA 1
ATOM 692 C C . PHE A 1 87 ? 6.110 18.121 -2.759 1.00 46.56 87 PHE A C 1
ATOM 694 O O . PHE A 1 87 ? 6.491 19.252 -2.454 1.00 46.56 87 PHE A O 1
ATOM 701 N N . ALA A 1 88 ? 6.250 17.082 -1.933 1.00 42.94 88 ALA A N 1
ATOM 702 C CA . ALA A 1 88 ? 7.002 17.151 -0.678 1.00 42.94 88 ALA A CA 1
ATOM 703 C C . ALA A 1 88 ? 8.426 16.611 -0.824 1.00 42.94 88 ALA A C 1
ATOM 705 O O . ALA A 1 88 ? 8.601 15.621 -1.568 1.00 42.94 88 ALA A O 1
#

Secondary structure (DSSP, 8-state):
----------HHHHHHHHHHHHHHHHHHHHHHS---HHHHHHHHHHHHHHHHSSPPPHHHHHHHHHHHTT----HHHHHHHHHHHH--

Sequence (88 aa):
MTTIITPKNSHTERKQKSYTNLVNSREVATKISSYSSENTRKAFTDACLRRCNNQPHPWQLDAAEAFYLGLDCNLQGLVFSLYFLAFA

Foldseek 3Di:
DDPPPDPPPDLVVLQVVLVVVLVVLQVVCVVVDVDDLVVQLVVVQVVCCVPVVDGDDPLVSSLVSCVVSCVPCPVVSNVSNSCSSVVD

pLDDT: mean 71.0, std 15.37, range [38.66, 88.62]